Protein AF-A0A162BRX5-F1 (afdb_monomer)

Secondary structure (DSSP, 8-state):
-HHHHHHHHHHHHHHHHHHHHHHTT----HHHHHHHHHHS---------HHHHHHHHHHHHHHHHHHH-S-HHHHHHHHHHHHHHHHHHHHHHHHHHHHHHHTT----------

Radius of gyration: 24.69 Å; Cα contacts (8 Å, |Δi|>4): 28; chains: 1; bounding box: 62×59×50 Å

Nearest PDB structures (foldseek):
  5ham-assembly2_B  TM=5.789E-01  e=2.707E+00  Rickettsia bellii

Organism: NCBI:txid1365257

Mean predicted aligned error: 18.05 Å

Foldseek 3Di:
DVVVVVVVVVVVVVVVVVVVCVVVCDPDDPVVVVVCCVVPVDPPPPPDPVVLVVLVVVLVVQLVVLCPDPDPVSSVVSNVVSVVSVVVSCVVCVVVVVVSVVVVDPPPPPDPDD

Sequence (114 aa):
MPLLIVLLLIYCLVICFILAVVINGHELTRLEKKVRAFLVKTKEETEVPDELYNKAYEIVMDLGEALESENDLTKHDGVQMVLKRVEDFRDDSKDFNYQTQEEIDPKPSLKVVK

Structure (mmCIF, N/CA/C/O backbone):
data_AF-A0A162BRX5-F1
#
_entry.id   AF-A0A162BRX5-F1
#
loop_
_atom_site.group_PDB
_atom_site.id
_atom_site.type_symbol
_atom_site.label_atom_id
_atom_site.label_alt_id
_atom_site.label_comp_id
_atom_site.label_asym_id
_atom_site.label_entity_id
_atom_site.label_seq_id
_atom_site.pdbx_PDB_ins_code
_atom_site.Cartn_x
_atom_site.Cartn_y
_atom_site.Cartn_z
_atom_site.occupancy
_atom_site.B_iso_or_equiv
_atom_site.auth_seq_id
_atom_site.auth_comp_id
_atom_site.auth_asym_id
_atom_site.auth_atom_id
_atom_site.pdbx_PDB_model_num
ATOM 1 N N . MET A 1 1 ? 31.610 40.058 -25.423 1.00 61.78 1 MET A N 1
ATOM 2 C CA . MET A 1 1 ? 31.390 39.620 -24.026 1.00 61.78 1 MET A CA 1
ATOM 3 C C . MET A 1 1 ? 29.915 39.604 -23.618 1.00 61.78 1 MET A C 1
ATOM 5 O O . MET A 1 1 ? 29.474 38.530 -23.234 1.00 61.78 1 MET A O 1
ATOM 9 N N . PRO A 1 2 ? 29.115 40.687 -23.746 1.00 75.25 2 PRO A N 1
ATOM 10 C CA . PRO A 1 2 ? 27.721 40.668 -23.273 1.00 75.25 2 PRO A CA 1
ATOM 11 C C . PRO A 1 2 ? 26.811 39.757 -24.111 1.00 75.25 2 PRO A C 1
ATOM 13 O O . PRO A 1 2 ? 25.985 39.044 -23.559 1.00 75.25 2 PRO A O 1
ATOM 16 N N . LEU A 1 3 ? 27.018 39.695 -25.431 1.00 75.12 3 LEU A N 1
ATOM 17 C CA . LEU A 1 3 ? 26.209 38.852 -26.320 1.00 75.12 3 LEU A CA 1
ATOM 18 C C . LEU A 1 3 ? 26.318 37.353 -26.010 1.00 75.12 3 LEU A C 1
ATOM 20 O O . LEU A 1 3 ? 25.317 36.660 -26.111 1.00 75.12 3 LEU A O 1
ATOM 24 N N . LEU A 1 4 ? 27.487 36.860 -25.578 1.00 76.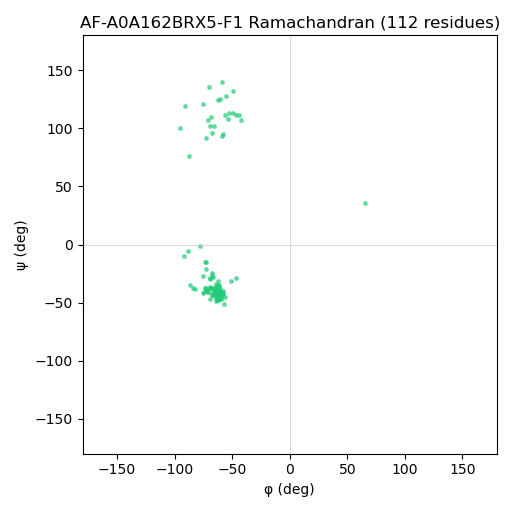62 4 LEU A N 1
ATOM 25 C CA . LEU A 1 4 ? 27.666 35.454 -25.181 1.00 76.62 4 LEU A CA 1
ATOM 26 C C . LEU A 1 4 ? 26.902 35.118 -23.898 1.00 76.62 4 LEU A C 1
ATOM 28 O O . LEU A 1 4 ? 26.331 34.039 -23.795 1.00 76.62 4 LEU A O 1
ATOM 32 N N . ILE A 1 5 ? 26.859 36.054 -22.948 1.00 81.00 5 ILE A N 1
ATOM 33 C CA . ILE A 1 5 ? 26.116 35.896 -21.693 1.00 81.00 5 ILE A CA 1
ATOM 34 C C . ILE A 1 5 ? 24.613 35.876 -21.981 1.00 81.00 5 ILE A C 1
ATOM 36 O O . ILE A 1 5 ? 23.903 35.018 -21.471 1.00 81.00 5 ILE A O 1
ATOM 40 N N . VAL A 1 6 ? 24.138 36.769 -22.853 1.00 84.94 6 VAL A N 1
ATOM 41 C CA . VAL A 1 6 ? 22.731 36.795 -23.282 1.00 84.94 6 VAL A CA 1
ATOM 42 C C . VAL A 1 6 ? 22.353 35.493 -23.996 1.00 84.94 6 VAL A C 1
ATOM 44 O O . VAL A 1 6 ? 21.308 34.919 -23.708 1.00 84.94 6 VAL A O 1
ATOM 47 N N . LEU A 1 7 ? 23.223 34.978 -24.867 1.00 84.44 7 LEU A N 1
ATOM 48 C CA . LEU A 1 7 ? 23.007 33.709 -25.566 1.00 84.44 7 LEU A CA 1
ATOM 49 C C . LEU A 1 7 ? 22.951 32.519 -24.597 1.00 84.44 7 LEU A C 1
ATOM 51 O O . LEU A 1 7 ? 22.090 31.652 -24.731 1.00 84.44 7 LEU A O 1
ATOM 55 N N . LEU A 1 8 ? 23.826 32.505 -23.590 1.00 84.44 8 LEU A N 1
ATOM 56 C CA . LEU A 1 8 ? 23.855 31.473 -22.555 1.00 84.44 8 LEU A CA 1
ATOM 57 C C . LEU A 1 8 ? 22.581 31.505 -21.700 1.00 84.44 8 LEU A C 1
ATOM 59 O O . LEU A 1 8 ? 21.985 30.459 -21.457 1.00 84.44 8 LEU A O 1
ATOM 63 N N . LEU A 1 9 ? 22.113 32.695 -21.316 1.00 81.25 9 LEU A N 1
ATOM 64 C CA . LEU A 1 9 ? 20.862 32.857 -20.571 1.00 81.25 9 LEU A CA 1
ATOM 65 C C . LEU A 1 9 ? 19.649 32.353 -21.363 1.00 81.25 9 LEU A C 1
ATOM 67 O O . LEU A 1 9 ? 18.801 31.666 -20.799 1.00 81.25 9 LEU A O 1
ATOM 71 N N . ILE A 1 10 ? 19.589 32.628 -22.670 1.00 85.44 10 ILE A N 1
ATOM 72 C CA . ILE A 1 10 ? 18.520 32.119 -23.541 1.00 85.44 10 ILE A CA 1
ATOM 73 C C . ILE A 1 10 ? 18.550 30.585 -23.589 1.00 85.44 10 ILE A C 1
ATOM 75 O O . ILE A 1 10 ? 17.506 29.953 -23.431 1.00 85.44 10 ILE A O 1
ATOM 79 N N . TYR A 1 11 ? 19.729 29.973 -23.732 1.00 87.06 11 TYR A N 1
ATOM 80 C CA . TYR A 1 11 ? 19.853 28.512 -23.704 1.00 87.06 11 TYR A CA 1
ATOM 81 C C . TYR A 1 11 ? 19.423 27.908 -22.366 1.00 87.06 11 TYR A C 1
ATOM 83 O O . TYR A 1 11 ? 18.705 26.910 -22.359 1.00 87.06 11 TYR A O 1
ATOM 91 N N . CYS A 1 12 ? 19.79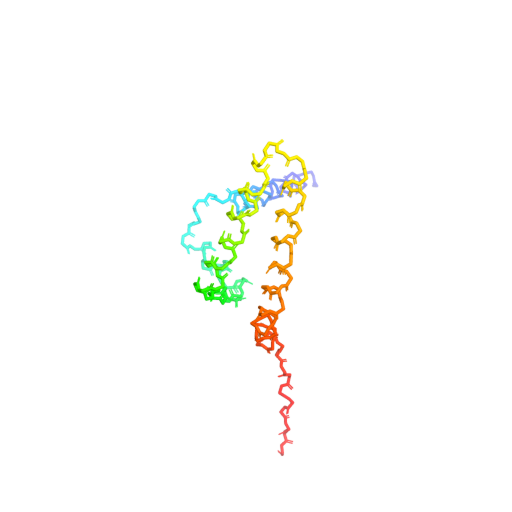6 28.523 -21.241 1.00 83.19 12 CYS A N 1
ATOM 92 C CA . CYS A 1 12 ? 19.348 28.075 -19.925 1.00 83.19 12 CYS A CA 1
ATOM 93 C C . CYS A 1 12 ? 17.820 28.099 -19.803 1.00 83.19 12 CYS A C 1
ATOM 95 O O . CYS A 1 12 ? 17.244 27.135 -19.308 1.00 83.19 12 CYS A O 1
ATOM 97 N N . LEU A 1 13 ? 17.151 29.145 -20.297 1.00 83.81 13 LEU A N 1
ATOM 98 C CA . LEU A 1 13 ? 15.688 29.228 -20.265 1.00 83.81 13 LEU A CA 1
ATOM 99 C C . LEU A 1 13 ? 15.021 28.141 -21.115 1.00 83.81 13 LEU A C 1
ATOM 101 O O . LEU A 1 13 ? 14.055 27.530 -20.665 1.00 83.81 13 LEU A O 1
ATOM 105 N N . VAL A 1 14 ? 15.555 27.859 -22.307 1.00 83.44 14 VAL A N 1
ATOM 106 C CA . VAL A 1 14 ? 15.042 26.787 -23.178 1.00 83.44 14 VAL A CA 1
ATOM 107 C C . VAL A 1 14 ? 15.203 25.420 -22.511 1.00 83.44 14 VAL A C 1
ATOM 109 O O . VAL A 1 14 ? 14.270 24.622 -22.517 1.00 83.44 14 VAL A O 1
ATOM 112 N N . ILE A 1 15 ? 16.348 25.162 -21.875 1.00 81.19 15 ILE A N 1
ATOM 113 C CA . ILE A 1 15 ? 16.596 23.908 -21.150 1.00 81.19 15 ILE A CA 1
ATOM 114 C C . ILE A 1 15 ? 15.645 23.775 -19.955 1.00 81.19 15 ILE A C 1
ATOM 116 O O . ILE A 1 15 ? 15.033 22.724 -19.779 1.00 81.19 15 ILE A O 1
ATOM 120 N N . CYS A 1 16 ? 15.460 24.838 -19.168 1.00 79.94 16 CYS A N 1
ATOM 121 C CA . CYS A 1 16 ? 14.504 24.846 -18.061 1.00 79.94 16 CYS A CA 1
ATOM 122 C C . CYS A 1 16 ? 13.068 24.595 -18.538 1.00 79.94 16 CYS A C 1
ATOM 124 O O . CYS A 1 16 ? 12.322 23.892 -17.863 1.00 79.94 16 CYS A O 1
ATOM 126 N N . PHE A 1 17 ? 12.689 25.125 -19.703 1.00 79.56 17 PHE A N 1
ATOM 127 C CA . PHE A 1 17 ? 11.369 24.903 -20.287 1.00 79.56 17 PHE A CA 1
ATOM 128 C C . PHE A 1 17 ? 11.173 23.446 -20.717 1.00 79.56 17 PHE A C 1
ATOM 130 O O . PHE A 1 17 ? 10.147 22.853 -20.400 1.00 79.56 17 PHE A O 1
ATOM 137 N N . ILE A 1 18 ? 12.175 22.837 -21.359 1.00 76.19 18 ILE A N 1
ATOM 138 C CA . ILE A 1 18 ? 12.151 21.409 -21.711 1.00 76.19 18 ILE A CA 1
ATOM 139 C C . ILE A 1 18 ? 12.017 20.554 -20.444 1.00 76.19 18 ILE A C 1
ATOM 141 O O . ILE A 1 18 ? 11.155 19.683 -20.382 1.00 76.19 18 ILE A O 1
ATOM 145 N N . LEU A 1 19 ? 12.802 20.840 -19.400 1.00 75.94 19 LEU A N 1
ATOM 146 C CA . LEU A 1 19 ? 12.706 20.128 -18.121 1.00 75.94 19 LEU A CA 1
ATOM 147 C C . LEU A 1 19 ? 11.328 20.302 -17.469 1.00 75.94 19 LEU A C 1
ATOM 149 O O . LEU A 1 19 ? 10.758 19.328 -16.986 1.00 75.94 19 LEU A O 1
ATOM 153 N N . ALA A 1 20 ? 10.762 21.510 -17.492 1.00 70.50 20 ALA A N 1
ATOM 154 C CA . ALA A 1 20 ? 9.431 21.779 -16.956 1.00 70.50 20 ALA A CA 1
ATOM 155 C C . ALA A 1 20 ? 8.330 21.029 -17.723 1.00 70.50 20 ALA A C 1
ATOM 157 O O . ALA A 1 20 ? 7.411 20.514 -17.097 1.00 70.50 20 ALA A O 1
ATOM 158 N N 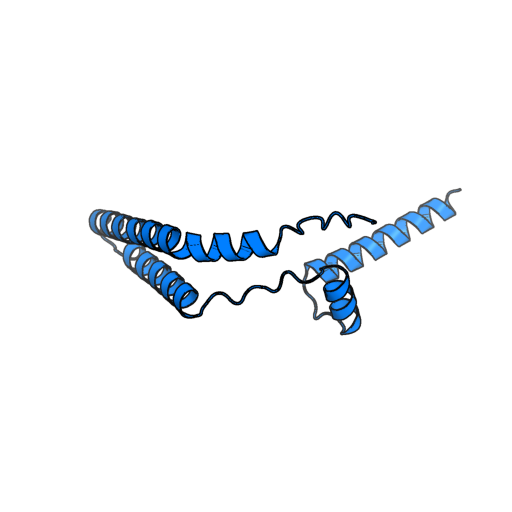. VAL A 1 21 ? 8.430 20.922 -19.051 1.00 67.31 21 VAL A N 1
ATOM 159 C CA . VAL A 1 21 ? 7.496 20.142 -19.885 1.00 67.31 21 VAL A CA 1
ATOM 160 C C . VAL A 1 21 ? 7.616 18.642 -19.600 1.00 67.31 21 VAL A C 1
ATOM 162 O O . VAL A 1 21 ? 6.595 17.968 -19.467 1.00 67.31 21 VAL A O 1
ATOM 165 N N . VAL A 1 22 ? 8.841 18.135 -19.424 1.00 64.25 22 VAL A N 1
ATOM 166 C CA . VAL A 1 22 ? 9.103 16.735 -19.046 1.00 64.25 22 VAL A CA 1
ATOM 167 C C . VAL A 1 22 ? 8.559 16.413 -17.647 1.00 64.25 22 VAL A C 1
ATOM 169 O O . VAL A 1 22 ? 8.014 15.329 -17.449 1.00 64.25 22 VAL A O 1
ATOM 172 N N . ILE A 1 23 ? 8.671 17.338 -16.685 1.00 65.12 23 ILE A N 1
ATOM 173 C CA . ILE A 1 23 ? 8.167 17.165 -15.309 1.00 65.12 23 ILE A CA 1
ATOM 174 C C . ILE A 1 23 ? 6.637 17.306 -15.246 1.00 65.12 23 ILE A C 1
ATOM 176 O O . ILE A 1 23 ? 5.986 16.519 -14.567 1.00 65.12 23 ILE A O 1
ATOM 180 N N . ASN A 1 24 ? 6.054 18.270 -15.968 1.00 63.78 24 ASN A N 1
ATOM 181 C CA . ASN A 1 24 ? 4.605 18.517 -15.977 1.00 63.78 24 ASN A CA 1
ATOM 182 C C . ASN A 1 24 ? 3.806 17.529 -16.844 1.00 63.78 24 ASN A C 1
ATOM 184 O O . ASN A 1 24 ? 2.583 17.633 -16.899 1.00 63.78 24 ASN A O 1
ATOM 188 N N . GLY A 1 25 ? 4.460 16.573 -17.510 1.00 52.28 25 GLY A N 1
ATOM 189 C CA . GLY A 1 25 ? 3.778 15.430 -18.118 1.00 52.28 25 GLY A CA 1
ATOM 190 C C . GLY A 1 25 ? 2.834 15.783 -19.270 1.00 52.28 25 GLY A C 1
ATOM 191 O O . GLY A 1 25 ? 1.792 15.149 -19.414 1.00 52.28 25 GLY A O 1
ATOM 192 N N . HIS A 1 26 ? 3.173 16.775 -20.100 1.00 54.34 26 HIS A N 1
ATOM 193 C CA . HIS A 1 26 ? 2.462 16.958 -21.369 1.00 54.34 26 HIS A CA 1
ATOM 194 C C . HIS A 1 26 ? 2.830 15.799 -22.309 1.00 54.34 26 HIS A C 1
ATOM 196 O O . HIS A 1 26 ? 3.998 15.415 -22.357 1.00 54.34 26 HIS A O 1
ATOM 202 N N . GLU A 1 27 ? 1.845 15.204 -22.992 1.00 58.25 27 GLU A N 1
ATOM 203 C CA . GLU A 1 27 ? 1.997 13.936 -23.719 1.00 58.25 27 GLU A CA 1
ATOM 204 C C . GLU A 1 27 ? 3.292 13.866 -24.543 1.00 58.25 27 GLU A C 1
ATOM 206 O O . GLU A 1 27 ? 3.475 14.575 -25.534 1.00 58.25 27 GLU A O 1
ATOM 211 N N . LEU A 1 28 ? 4.209 12.997 -24.103 1.00 52.34 28 LEU A N 1
ATOM 212 C CA . LEU A 1 28 ? 5.542 12.886 -24.679 1.00 52.34 28 LEU A CA 1
ATOM 213 C C . LEU A 1 28 ? 5.451 12.455 -26.144 1.00 52.34 28 LEU A C 1
ATOM 215 O O . LEU A 1 28 ? 4.934 11.382 -26.481 1.00 52.34 28 LEU A O 1
ATOM 219 N N . THR A 1 29 ? 6.059 13.259 -27.011 1.00 63.19 29 THR A N 1
ATOM 220 C CA . THR A 1 29 ? 6.240 12.926 -28.425 1.00 63.19 29 THR A CA 1
ATOM 221 C C . THR A 1 29 ? 7.037 11.617 -28.517 1.00 63.19 29 THR A C 1
ATOM 223 O O . THR A 1 29 ? 7.980 11.406 -27.753 1.00 63.19 29 THR A O 1
ATOM 226 N N . ARG A 1 30 ? 6.693 10.711 -29.447 1.00 58.03 30 ARG A N 1
ATOM 227 C CA . ARG A 1 30 ? 7.267 9.342 -29.554 1.00 58.03 30 ARG A CA 1
ATOM 228 C C . ARG A 1 30 ? 8.802 9.265 -29.445 1.00 58.03 30 ARG A C 1
ATOM 230 O O . ARG A 1 30 ? 9.332 8.247 -29.004 1.00 58.03 30 ARG A O 1
ATOM 237 N N . LEU A 1 31 ? 9.509 10.322 -29.843 1.00 59.62 31 LEU A N 1
ATOM 238 C CA . LEU A 1 31 ? 10.967 10.421 -29.763 1.00 59.62 31 LEU A CA 1
ATOM 239 C C . LEU A 1 31 ? 11.479 10.659 -28.334 1.00 59.62 31 LEU A C 1
ATOM 241 O O . LEU A 1 31 ? 12.434 9.999 -27.935 1.00 59.62 31 LEU A O 1
ATOM 245 N N . GLU A 1 32 ? 10.821 11.501 -27.534 1.00 59.38 32 GLU A N 1
ATOM 246 C CA . GLU A 1 32 ? 11.152 11.672 -26.111 1.00 59.38 32 GLU A CA 1
ATOM 247 C C . GLU A 1 32 ? 10.886 10.396 -25.317 1.00 59.38 32 GLU A C 1
ATOM 249 O O . GLU A 1 32 ? 11.696 10.029 -24.473 1.00 59.38 32 GLU A O 1
ATOM 254 N N . LYS A 1 33 ? 9.819 9.652 -25.643 1.00 59.62 33 LYS A N 1
ATOM 255 C CA . LYS A 1 33 ? 9.579 8.320 -25.061 1.00 59.62 33 LYS A CA 1
ATOM 256 C C . LYS A 1 33 ? 10.747 7.367 -25.326 1.00 59.62 33 LYS A C 1
ATOM 258 O O . LYS A 1 33 ? 11.148 6.630 -24.432 1.00 59.62 33 LYS A O 1
ATOM 263 N N . LYS A 1 34 ? 11.324 7.409 -26.531 1.00 62.38 34 LYS A N 1
ATOM 264 C CA . LYS A 1 34 ? 12.453 6.555 -26.927 1.00 62.38 34 LYS A CA 1
ATOM 265 C C . LYS A 1 34 ? 13.768 6.974 -26.265 1.00 62.38 34 LYS A C 1
ATOM 267 O O . LYS A 1 34 ? 14.542 6.111 -25.869 1.00 62.38 34 LYS A O 1
ATOM 272 N N . VAL A 1 35 ? 14.004 8.277 -26.105 1.00 62.91 35 VAL A N 1
ATOM 273 C CA . VAL A 1 35 ? 15.177 8.799 -25.381 1.00 62.91 35 VAL A CA 1
ATOM 274 C C . VAL A 1 35 ? 15.046 8.533 -23.882 1.00 62.91 35 VAL A C 1
ATOM 276 O O . VAL A 1 35 ? 16.010 8.089 -23.269 1.00 62.91 35 VAL A O 1
ATOM 279 N N . ARG A 1 36 ? 13.851 8.694 -23.302 1.00 58.81 36 ARG A N 1
ATOM 280 C CA . ARG A 1 36 ? 13.564 8.322 -21.912 1.00 58.81 36 ARG A CA 1
ATOM 281 C C . ARG A 1 36 ? 13.735 6.820 -21.694 1.00 58.81 36 ARG A C 1
ATOM 283 O O . ARG A 1 36 ? 14.375 6.458 -20.726 1.00 58.81 36 ARG A O 1
ATOM 290 N N . ALA A 1 37 ? 13.266 5.966 -22.603 1.00 60.59 37 ALA A N 1
ATOM 291 C CA . ALA A 1 37 ? 13.466 4.513 -22.528 1.00 60.59 37 ALA A CA 1
ATOM 292 C C . ALA A 1 37 ? 14.931 4.074 -22.720 1.00 60.59 37 ALA A C 1
ATOM 294 O O . ALA A 1 37 ? 15.328 3.015 -22.251 1.00 60.59 37 ALA A O 1
ATOM 295 N N . PHE A 1 38 ? 15.746 4.868 -23.421 1.00 61.06 38 PHE A N 1
ATOM 296 C CA . PHE A 1 38 ? 17.174 4.588 -23.590 1.00 61.06 38 PHE A CA 1
ATOM 297 C C . PHE A 1 38 ? 18.017 5.103 -22.412 1.00 61.06 38 PHE A C 1
ATOM 299 O O . PHE A 1 38 ? 18.980 4.453 -22.012 1.00 61.06 38 PHE A O 1
ATOM 306 N N . LEU A 1 39 ? 17.665 6.267 -21.854 1.00 55.59 39 LEU A N 1
ATOM 307 C CA . LEU A 1 39 ? 18.376 6.895 -20.736 1.00 55.59 39 LEU A CA 1
ATOM 308 C C . LEU A 1 39 ? 17.957 6.302 -19.384 1.00 55.59 39 LEU A C 1
ATOM 310 O O . LEU A 1 39 ? 18.793 6.069 -18.515 1.00 55.59 39 LEU A O 1
ATOM 314 N N . VAL A 1 40 ? 16.669 6.002 -19.230 1.00 55.00 40 VAL A N 1
ATOM 315 C CA . VAL A 1 40 ? 16.134 5.137 -18.181 1.00 55.00 40 VAL A CA 1
ATOM 316 C C . VAL A 1 40 ? 16.215 3.721 -18.731 1.00 55.00 40 VAL A C 1
ATOM 318 O O . VAL A 1 40 ? 15.218 3.170 -19.186 1.00 55.00 40 VAL A O 1
ATOM 321 N N . LYS A 1 41 ? 17.428 3.152 -18.748 1.00 49.12 41 LYS A N 1
ATOM 322 C CA . LYS A 1 41 ? 17.609 1.704 -18.880 1.00 49.12 41 LYS A CA 1
ATOM 323 C C . LYS A 1 41 ? 16.631 1.069 -17.895 1.00 49.12 41 LYS A C 1
ATOM 325 O O . LYS A 1 41 ? 16.724 1.309 -16.694 1.00 49.12 41 LYS A O 1
ATOM 330 N N . THR A 1 42 ? 15.637 0.411 -18.464 1.00 47.19 42 THR A N 1
ATOM 331 C CA . THR A 1 42 ? 14.388 -0.025 -17.863 1.00 47.19 42 THR A CA 1
ATOM 332 C C . THR A 1 42 ? 14.637 -0.604 -16.471 1.00 47.19 42 THR A C 1
ATOM 334 O O . THR A 1 42 ? 15.134 -1.716 -16.334 1.00 47.19 42 THR A O 1
ATOM 337 N N . LYS A 1 43 ? 14.248 0.143 -15.428 1.00 48.44 43 LYS A N 1
ATOM 338 C CA . LYS A 1 43 ? 13.430 -0.483 -14.393 1.00 48.44 43 LYS A CA 1
ATOM 339 C C . LYS A 1 43 ? 12.229 -0.985 -15.180 1.00 48.44 43 LYS A C 1
ATOM 341 O O . LYS A 1 43 ? 11.373 -0.181 -15.539 1.00 48.44 43 LYS A O 1
ATOM 346 N N . GLU A 1 44 ? 12.242 -2.248 -15.596 1.00 47.72 44 GLU A N 1
ATOM 347 C CA . GLU A 1 44 ? 10.961 -2.911 -15.767 1.00 47.72 44 GLU A CA 1
ATOM 348 C C . GLU A 1 44 ? 10.272 -2.682 -14.426 1.00 47.72 44 GLU A C 1
ATOM 350 O O . GLU A 1 44 ? 10.805 -3.029 -13.371 1.00 47.72 44 GLU A O 1
ATOM 355 N N . GLU A 1 45 ? 9.201 -1.893 -14.450 1.00 50.94 45 GLU A N 1
ATOM 356 C CA . GLU A 1 45 ? 8.243 -1.910 -13.363 1.00 50.94 45 GLU A CA 1
ATOM 357 C C . GLU A 1 45 ? 7.791 -3.363 -13.344 1.00 50.94 45 GLU A C 1
ATOM 359 O O . GLU A 1 45 ? 6.990 -3.766 -14.183 1.00 50.94 45 GLU A O 1
ATOM 364 N N . THR A 1 46 ? 8.442 -4.182 -12.513 1.00 55.78 46 THR A N 1
ATOM 365 C CA . THR A 1 46 ? 8.017 -5.545 -12.252 1.00 55.78 46 THR A CA 1
ATOM 366 C C . THR A 1 46 ? 6.571 -5.406 -11.834 1.00 55.78 46 THR A C 1
ATOM 368 O O . THR A 1 46 ? 6.269 -4.789 -10.810 1.00 55.78 46 THR A O 1
ATOM 371 N N . GLU A 1 47 ? 5.688 -5.836 -12.731 1.00 60.69 47 GLU A N 1
ATOM 372 C CA . GLU A 1 47 ? 4.253 -5.674 -12.595 1.00 60.69 47 GLU A CA 1
ATOM 373 C C . GLU A 1 47 ? 3.890 -6.323 -11.261 1.00 60.69 47 GLU A C 1
ATOM 375 O O . GLU A 1 47 ? 4.122 -7.518 -11.053 1.00 60.69 47 GLU A O 1
ATOM 380 N N . VAL A 1 48 ? 3.485 -5.495 -10.292 1.00 66.12 48 VAL A N 1
ATOM 381 C CA . VAL A 1 48 ? 3.153 -5.983 -8.955 1.00 66.12 48 VAL A CA 1
ATOM 382 C C . VAL A 1 48 ? 1.997 -6.957 -9.152 1.00 66.12 48 VAL A C 1
ATOM 384 O O . VAL A 1 48 ? 1.004 -6.550 -9.752 1.00 66.12 48 VAL A O 1
ATOM 387 N N . PRO A 1 49 ? 2.104 -8.213 -8.679 1.00 78.81 49 PRO A N 1
ATOM 388 C CA . PRO A 1 49 ? 1.050 -9.194 -8.848 1.00 78.81 49 PRO A CA 1
ATOM 389 C C . PRO A 1 49 ? -0.293 -8.604 -8.433 1.00 78.81 49 PRO A C 1
ATOM 391 O O . PRO A 1 49 ? -0.397 -8.029 -7.344 1.00 78.81 49 PRO A O 1
ATOM 394 N N . ASP A 1 50 ? -1.311 -8.773 -9.276 1.00 80.06 50 ASP A N 1
ATOM 395 C CA . ASP A 1 50 ? -2.658 -8.241 -9.034 1.00 80.06 50 ASP A CA 1
ATOM 396 C C . ASP A 1 50 ? -3.181 -8.625 -7.642 1.00 80.06 50 ASP A C 1
ATOM 398 O O . ASP A 1 50 ? -3.886 -7.857 -6.999 1.00 80.06 50 ASP A O 1
ATOM 402 N N . GLU A 1 51 ? -2.781 -9.789 -7.126 1.00 83.19 51 GLU A N 1
ATOM 403 C CA . GLU A 1 51 ? -3.105 -10.251 -5.775 1.00 83.19 51 GLU A CA 1
ATOM 404 C C . GLU A 1 51 ? -2.532 -9.346 -4.670 1.00 83.19 51 GLU A C 1
ATOM 406 O O . GLU A 1 51 ? -3.246 -9.007 -3.726 1.00 83.19 51 GLU A O 1
ATOM 411 N N . LEU A 1 52 ? -1.270 -8.911 -4.783 1.00 84.00 52 LEU A N 1
ATOM 412 C CA . LEU A 1 52 ? -0.661 -7.982 -3.823 1.00 84.00 52 LEU A CA 1
ATOM 413 C C . LEU A 1 52 ? -1.288 -6.593 -3.933 1.00 84.00 52 LEU A C 1
ATOM 415 O O . LEU A 1 52 ? -1.505 -5.934 -2.915 1.00 84.00 52 LEU A O 1
ATOM 419 N N . TYR A 1 53 ? -1.607 -6.165 -5.154 1.00 85.50 53 TYR A N 1
ATOM 420 C CA . TYR A 1 53 ? -2.285 -4.897 -5.393 1.00 85.50 53 TYR A CA 1
ATOM 421 C C . TYR A 1 53 ? -3.697 -4.887 -4.791 1.00 85.50 53 TYR A C 1
ATOM 423 O O . TYR A 1 53 ? -4.042 -3.978 -4.035 1.00 85.50 53 TYR A O 1
ATOM 431 N N . ASN A 1 54 ? -4.488 -5.930 -5.050 1.00 89.75 54 ASN A N 1
ATOM 432 C CA . ASN A 1 54 ? -5.836 -6.085 -4.507 1.00 89.75 54 ASN A CA 1
ATOM 433 C C . ASN A 1 54 ? -5.815 -6.176 -2.978 1.00 89.75 54 ASN A C 1
ATOM 435 O O . ASN A 1 54 ? -6.580 -5.477 -2.319 1.00 89.75 54 ASN A O 1
ATOM 439 N N . LYS A 1 55 ? -4.885 -6.947 -2.400 1.00 88.69 55 LYS A N 1
ATOM 440 C CA . LYS A 1 55 ? -4.731 -7.047 -0.940 1.00 88.69 55 LYS A CA 1
ATOM 441 C C . LYS A 1 55 ? -4.369 -5.695 -0.316 1.00 88.69 55 LYS A C 1
ATOM 443 O O . LYS A 1 55 ? -4.913 -5.335 0.724 1.00 88.69 55 LYS A O 1
ATOM 448 N N . ALA A 1 56 ? -3.498 -4.908 -0.952 1.00 90.25 56 ALA A N 1
ATOM 449 C CA . ALA A 1 56 ? -3.198 -3.550 -0.497 1.00 90.25 56 ALA A CA 1
ATOM 450 C C . ALA A 1 56 ? -4.422 -2.621 -0.592 1.00 90.25 56 ALA A C 1
ATOM 452 O O . ALA A 1 56 ? -4.658 -1.822 0.315 1.00 90.25 56 ALA A O 1
ATOM 453 N N . TYR A 1 57 ? -5.213 -2.740 -1.661 1.00 92.31 57 TYR A N 1
ATOM 454 C CA . TYR A 1 57 ? -6.434 -1.961 -1.854 1.00 92.31 57 TYR A CA 1
ATOM 455 C C . TYR A 1 57 ? -7.491 -2.261 -0.783 1.00 92.31 57 TYR A C 1
ATOM 457 O O . TYR A 1 57 ? -8.023 -1.334 -0.174 1.00 92.31 57 TYR A O 1
ATOM 465 N N . GLU A 1 58 ? -7.740 -3.538 -0.489 1.00 93.38 58 GLU A N 1
ATOM 466 C CA . GLU A 1 58 ? -8.647 -3.970 0.584 1.00 93.38 58 GLU A CA 1
ATOM 467 C C . GLU A 1 58 ? -8.210 -3.418 1.946 1.00 93.38 58 GLU A C 1
ATOM 469 O O . GLU A 1 58 ? -9.017 -2.869 2.694 1.00 93.38 58 GLU A O 1
ATOM 474 N N . ILE A 1 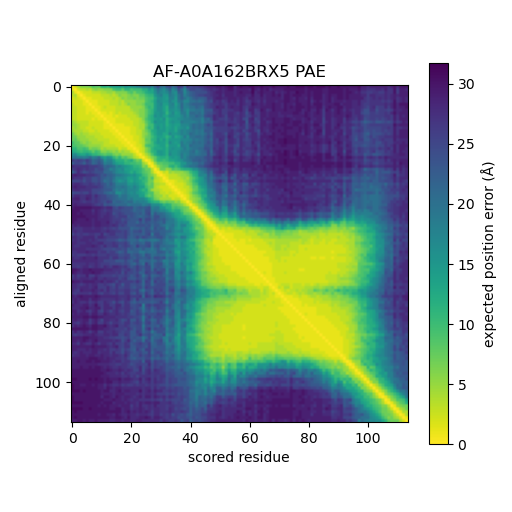59 ? -6.907 -3.467 2.246 1.00 93.94 59 ILE A N 1
ATOM 475 C CA . ILE A 1 59 ? -6.372 -2.927 3.501 1.00 93.94 59 ILE A CA 1
ATOM 476 C C . ILE A 1 59 ? -6.664 -1.427 3.646 1.00 93.94 59 ILE A C 1
ATOM 478 O O . ILE A 1 59 ? -7.000 -0.978 4.744 1.00 93.94 59 ILE A O 1
ATO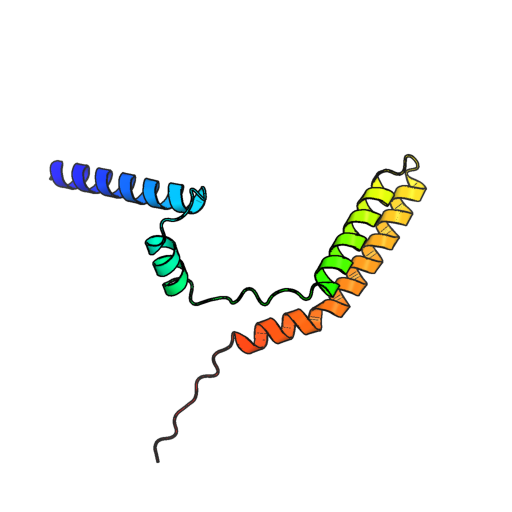M 482 N N . VAL A 1 60 ? -6.552 -0.658 2.560 1.00 94.19 60 VAL A N 1
ATOM 483 C CA . VAL A 1 60 ? -6.847 0.783 2.550 1.00 94.19 60 VAL A CA 1
ATOM 484 C C . VAL A 1 60 ? -8.347 1.054 2.660 1.00 94.19 60 VAL A C 1
ATOM 486 O O . VAL A 1 60 ? -8.736 1.977 3.373 1.00 94.19 60 VAL A O 1
ATOM 489 N N . MET A 1 61 ? -9.187 0.257 1.999 1.00 94.75 61 MET A N 1
ATOM 490 C CA . MET A 1 61 ? -10.644 0.380 2.102 1.00 94.75 61 MET A CA 1
ATOM 491 C C . MET A 1 61 ? -11.125 0.178 3.539 1.00 94.75 61 MET A C 1
ATOM 493 O O . MET A 1 61 ? -11.854 1.016 4.067 1.00 94.75 61 MET A O 1
ATOM 497 N N . ASP A 1 62 ? -10.629 -0.859 4.205 1.00 93.06 62 ASP A N 1
ATOM 498 C CA . ASP A 1 62 ? -10.993 -1.148 5.592 1.00 93.06 62 ASP A CA 1
ATOM 499 C C . ASP A 1 62 ? -10.434 -0.101 6.570 1.00 93.06 62 ASP A C 1
ATOM 501 O O . ASP A 1 62 ? -11.027 0.160 7.617 1.00 93.06 62 ASP A O 1
ATOM 505 N N . LEU A 1 63 ? -9.300 0.536 6.238 1.00 94.94 63 LEU A N 1
ATOM 506 C CA . LEU A 1 63 ? -8.825 1.702 6.988 1.00 94.94 63 LEU A CA 1
ATOM 507 C C . LEU A 1 63 ? -9.814 2.863 6.872 1.00 94.94 63 LEU A C 1
ATOM 509 O O . LEU A 1 63 ? -10.088 3.530 7.867 1.00 94.94 63 LEU A O 1
ATOM 513 N N . GLY A 1 64 ? -10.327 3.107 5.664 1.00 91.25 64 GLY A N 1
ATOM 514 C CA . GLY A 1 64 ? -11.353 4.113 5.410 1.00 91.25 64 GLY A CA 1
ATOM 515 C C . GLY A 1 64 ? -12.592 3.869 6.265 1.00 91.25 64 GLY A C 1
ATOM 516 O O . GLY A 1 64 ? -12.995 4.755 7.015 1.00 91.25 64 GLY A O 1
ATOM 517 N N . GLU A 1 65 ? -13.115 2.643 6.245 1.00 92.50 65 GLU A N 1
ATOM 518 C CA . GLU A 1 65 ? -14.274 2.246 7.054 1.00 92.50 65 GLU A CA 1
ATOM 519 C C . GLU A 1 65 ? -14.017 2.427 8.561 1.00 92.50 65 GLU A C 1
ATOM 521 O O . GLU A 1 65 ? -14.838 3.000 9.280 1.00 92.50 65 GLU A O 1
ATOM 526 N N . ALA A 1 66 ? -12.840 2.023 9.051 1.00 91.88 66 ALA A N 1
ATOM 527 C CA . ALA A 1 66 ? -12.469 2.214 10.453 1.00 91.88 66 ALA A CA 1
ATOM 528 C C . ALA A 1 66 ? -12.412 3.701 10.854 1.00 91.88 66 ALA A C 1
ATOM 530 O O . ALA A 1 66 ? -12.814 4.066 11.963 1.00 91.88 66 ALA A O 1
ATOM 531 N N . LEU A 1 67 ? -11.923 4.571 9.965 1.00 92.56 67 LEU A N 1
ATOM 532 C CA . LEU A 1 67 ? -11.802 6.012 10.209 1.00 92.56 67 LEU A CA 1
ATOM 533 C C . LEU A 1 67 ? -13.140 6.758 10.133 1.00 92.56 67 LEU A C 1
ATOM 535 O O . LEU A 1 67 ? -13.289 7.788 10.800 1.00 92.56 67 LEU A O 1
ATOM 539 N N . GLU A 1 68 ? -14.101 6.239 9.373 1.00 93.19 68 GLU A N 1
ATOM 540 C CA . GLU A 1 68 ? -15.461 6.779 9.272 1.00 93.19 68 GLU A CA 1
ATOM 541 C C . GLU A 1 68 ? -16.308 6.521 10.526 1.00 93.19 68 GLU A C 1
ATOM 543 O O . GLU A 1 68 ? -17.317 7.195 10.731 1.00 93.19 68 GLU A O 1
ATOM 548 N N . SER A 1 69 ? -15.879 5.618 11.416 1.00 90.19 69 SER A N 1
ATOM 549 C CA . SER A 1 69 ? -16.560 5.377 12.691 1.00 90.19 69 SER A CA 1
ATOM 550 C C . SER A 1 69 ? -16.718 6.667 13.509 1.00 90.19 69 SER A C 1
ATOM 552 O O . SER A 1 69 ? -15.749 7.366 13.817 1.00 90.19 69 SER A O 1
ATOM 554 N N . GLU A 1 70 ? -17.948 6.957 13.935 1.00 87.25 70 GLU A N 1
ATOM 555 C CA . GLU A 1 70 ? -18.259 8.091 14.817 1.00 87.25 70 GLU A CA 1
ATOM 556 C C . GLU A 1 70 ? -17.787 7.860 16.262 1.00 87.25 70 GLU A C 1
ATOM 558 O O . GLU A 1 70 ? -17.592 8.809 17.018 1.00 87.25 70 GLU A O 1
ATOM 563 N N . ASN A 1 71 ? -17.587 6.597 16.653 1.00 92.81 71 ASN A N 1
ATOM 564 C CA . ASN A 1 71 ? -17.094 6.233 17.975 1.00 92.81 71 ASN A CA 1
ATOM 565 C C . ASN A 1 71 ? -15.563 6.147 17.973 1.00 92.81 71 ASN A C 1
ATOM 567 O O . ASN A 1 71 ? -14.987 5.308 17.273 1.00 92.81 71 ASN A O 1
ATOM 571 N N . ASP A 1 72 ? -14.921 6.976 18.798 1.00 89.31 72 ASP A N 1
ATOM 572 C CA . ASP A 1 72 ? -13.462 7.057 18.929 1.00 89.31 72 ASP A CA 1
ATOM 573 C C . ASP A 1 72 ? -12.817 5.746 19.399 1.00 89.31 72 ASP A C 1
ATOM 575 O O . ASP A 1 72 ? -11.727 5.402 18.941 1.00 89.31 72 ASP A O 1
ATOM 579 N N . LEU A 1 73 ? -13.486 4.982 20.270 1.00 89.50 73 LEU A N 1
ATOM 580 C CA . LEU A 1 73 ? -12.966 3.697 20.747 1.00 89.50 73 LEU A CA 1
ATOM 581 C C . LEU A 1 73 ? -12.968 2.664 19.612 1.00 89.50 73 LEU A C 1
ATOM 583 O O . LEU A 1 73 ? -11.961 2.019 19.342 1.00 89.50 73 LEU A O 1
ATOM 587 N N . THR A 1 74 ? -14.084 2.575 18.887 1.00 88.44 74 THR A N 1
ATOM 588 C CA . THR A 1 74 ? -14.238 1.681 17.730 1.00 88.44 74 THR A CA 1
ATOM 589 C C . THR A 1 74 ? -13.291 2.057 16.593 1.00 88.44 74 THR A C 1
ATOM 591 O O . THR A 1 74 ? -12.725 1.182 15.945 1.00 88.44 74 THR A O 1
ATOM 594 N N . LYS A 1 75 ? -13.062 3.357 16.387 1.00 92.69 75 LYS A N 1
ATOM 595 C CA . LYS A 1 75 ? -12.085 3.871 15.426 1.00 92.69 75 LYS A CA 1
ATOM 596 C C . LYS A 1 75 ? -10.669 3.446 15.785 1.00 92.69 75 LYS A C 1
ATOM 598 O O . LYS A 1 75 ? -9.944 2.955 14.927 1.00 92.69 75 LYS A O 1
ATOM 603 N N . HIS A 1 76 ? -10.277 3.613 17.047 1.00 93.69 76 HIS A N 1
ATOM 604 C CA . HIS A 1 76 ? -8.955 3.211 17.512 1.00 93.69 76 HIS A CA 1
ATOM 605 C C . HIS A 1 76 ? -8.728 1.702 17.334 1.00 93.69 76 HIS A C 1
ATOM 607 O O . HIS A 1 76 ? -7.700 1.300 16.787 1.00 93.69 76 HIS A O 1
ATOM 613 N N . ASP A 1 77 ? -9.698 0.877 17.733 1.00 92.88 77 ASP A N 1
ATOM 614 C CA . ASP A 1 77 ? -9.617 -0.579 17.591 1.00 92.88 77 ASP A CA 1
ATOM 615 C C . ASP 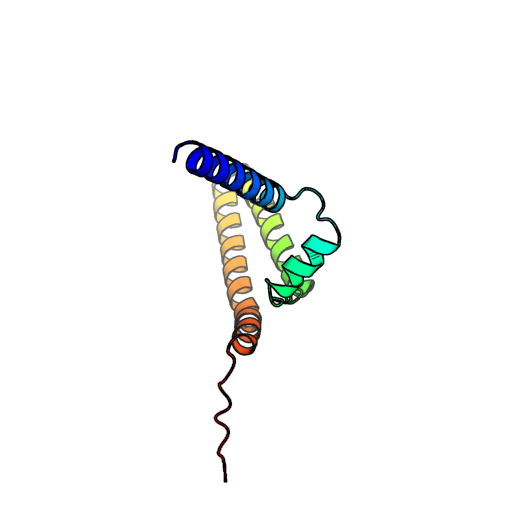A 1 77 ? -9.569 -1.007 16.115 1.00 92.88 77 ASP A C 1
ATOM 617 O O . ASP A 1 77 ? -8.753 -1.850 15.735 1.00 92.88 77 ASP A O 1
ATOM 621 N N . GLY A 1 78 ? -10.379 -0.373 15.261 1.00 92.25 78 GLY A N 1
ATOM 622 C CA . GLY A 1 78 ? -10.372 -0.602 13.817 1.00 92.25 78 GLY A CA 1
ATOM 623 C C . GLY A 1 78 ? -9.030 -0.243 13.177 1.00 92.25 78 GLY A C 1
ATOM 624 O O . GLY A 1 78 ? -8.457 -1.048 12.443 1.00 92.25 78 GLY A O 1
ATOM 625 N N . VAL A 1 79 ? -8.464 0.917 13.517 1.00 94.62 79 VAL A N 1
ATOM 626 C CA . VAL A 1 79 ? -7.141 1.337 13.030 1.00 94.62 79 VAL A CA 1
ATOM 627 C C . VAL A 1 79 ? -6.044 0.388 13.516 1.00 94.62 79 VAL A C 1
ATOM 629 O O . VAL A 1 79 ? -5.170 0.028 12.728 1.00 94.62 79 VAL A O 1
ATOM 632 N N . GLN A 1 80 ? -6.085 -0.069 14.773 1.00 94.88 80 GLN A N 1
ATOM 633 C CA . GLN A 1 80 ? -5.128 -1.058 15.286 1.00 94.88 80 GLN A CA 1
ATOM 634 C C . GLN A 1 80 ? -5.205 -2.386 14.528 1.00 94.88 80 GLN A C 1
ATOM 636 O O . GLN A 1 80 ? -4.175 -2.969 14.182 1.00 94.88 80 GLN A O 1
ATOM 641 N N . MET A 1 81 ? -6.418 -2.862 14.250 1.00 93.81 81 MET A N 1
ATOM 642 C CA . MET A 1 81 ? -6.627 -4.090 13.492 1.00 93.81 81 MET A CA 1
ATOM 643 C C . MET A 1 81 ? -6.079 -3.959 12.068 1.00 93.81 81 MET A C 1
ATOM 645 O O . MET A 1 81 ? -5.376 -4.852 11.593 1.00 93.81 81 MET A O 1
ATOM 649 N N . VAL A 1 82 ? -6.349 -2.838 11.396 1.00 95.12 82 VAL A N 1
ATOM 650 C CA . VAL A 1 82 ? -5.835 -2.588 10.046 1.00 95.12 82 VAL A CA 1
ATOM 651 C C . VAL A 1 82 ? -4.314 -2.456 10.049 1.00 95.12 82 VAL A C 1
ATOM 653 O O . VAL A 1 82 ? -3.663 -3.038 9.185 1.00 95.12 82 VAL A O 1
ATOM 656 N N . LEU A 1 83 ? -3.736 -1.780 11.046 1.00 93.62 83 LEU A N 1
ATOM 657 C CA . LEU A 1 83 ? -2.286 -1.664 11.207 1.00 93.62 83 LEU A CA 1
ATOM 658 C C . LEU A 1 83 ? -1.619 -3.040 11.286 1.00 93.62 83 LEU A C 1
ATOM 660 O O . LEU A 1 83 ? -0.642 -3.277 10.583 1.00 93.62 83 LEU A O 1
ATOM 664 N N . LYS A 1 84 ? -2.183 -3.970 12.063 1.00 94.81 84 LYS A N 1
ATOM 665 C CA . LYS A 1 84 ? -1.669 -5.343 12.136 1.00 94.81 84 LYS A CA 1
ATOM 666 C C . LYS A 1 84 ? -1.659 -6.027 10.764 1.00 94.81 84 LYS A C 1
ATOM 668 O O . LYS A 1 84 ? -0.678 -6.656 10.393 1.00 94.81 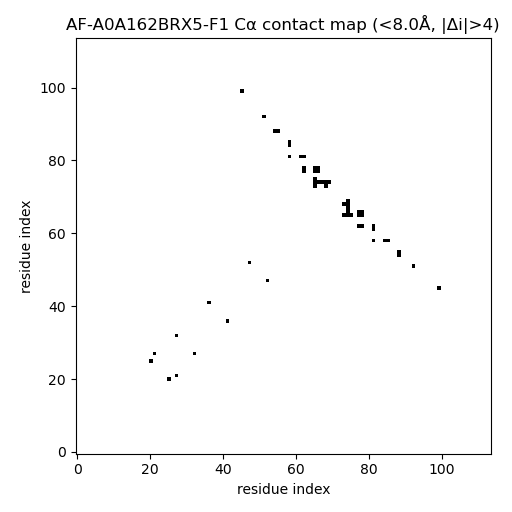84 LYS A O 1
ATOM 673 N N . ARG A 1 85 ? -2.711 -5.850 9.962 1.00 92.69 85 ARG A N 1
ATOM 674 C CA . ARG A 1 85 ? -2.760 -6.420 8.604 1.00 92.69 85 ARG A CA 1
ATOM 675 C C . ARG A 1 85 ? -1.790 -5.755 7.634 1.00 92.69 85 ARG A C 1
ATOM 677 O O . ARG A 1 85 ? -1.321 -6.415 6.715 1.00 92.69 85 ARG A O 1
ATOM 684 N N . VAL A 1 86 ? -1.484 -4.469 7.820 1.00 93.38 86 VAL A N 1
ATOM 685 C CA . VAL A 1 86 ? -0.408 -3.790 7.079 1.00 93.38 86 VAL A CA 1
ATOM 686 C C . VAL A 1 86 ? 0.943 -4.413 7.427 1.00 93.38 86 VAL A C 1
ATOM 688 O O . VAL A 1 86 ? 1.767 -4.607 6.537 1.00 93.38 86 VAL A O 1
ATOM 691 N N . GLU A 1 87 ? 1.181 -4.735 8.701 1.00 91.31 87 GLU A N 1
ATOM 692 C CA . GLU A 1 87 ? 2.406 -5.415 9.134 1.00 91.31 87 GLU A CA 1
ATOM 693 C C . GLU A 1 87 ? 2.515 -6.811 8.520 1.00 91.31 87 GLU A C 1
ATOM 695 O O . GLU A 1 87 ? 3.542 -7.106 7.909 1.00 91.31 87 GLU A O 1
ATOM 700 N N . ASP A 1 88 ? 1.440 -7.601 8.581 1.00 90.88 88 ASP A N 1
ATOM 701 C CA . ASP A 1 88 ? 1.373 -8.927 7.960 1.00 90.88 88 ASP A CA 1
ATOM 702 C C . ASP A 1 88 ? 1.585 -8.833 6.434 1.00 90.88 88 ASP A C 1
ATOM 704 O O . ASP A 1 88 ? 2.407 -9.546 5.867 1.00 90.88 88 ASP A O 1
ATOM 708 N N . PHE A 1 89 ? 0.926 -7.885 5.753 1.00 90.31 89 PHE A N 1
ATOM 709 C CA . PHE A 1 89 ? 1.119 -7.648 4.317 1.00 90.31 89 PHE A CA 1
ATOM 710 C C . PHE A 1 89 ? 2.557 -7.246 3.973 1.00 90.31 89 PHE A C 1
ATOM 712 O O . PHE A 1 89 ? 3.108 -7.684 2.961 1.00 90.31 89 PHE A O 1
ATOM 719 N N . ARG A 1 90 ? 3.184 -6.402 4.797 1.00 86.81 90 ARG A N 1
ATOM 720 C CA . ARG A 1 90 ? 4.579 -5.985 4.615 1.00 86.81 90 ARG A CA 1
ATOM 721 C C . ARG A 1 90 ? 5.527 -7.168 4.769 1.00 86.81 90 ARG A C 1
ATOM 723 O O . ARG A 1 90 ? 6.510 -7.238 4.037 1.00 86.81 90 ARG A O 1
ATOM 730 N N . ASP A 1 91 ? 5.264 -8.058 5.716 1.00 87.31 91 ASP A N 1
ATOM 731 C CA . ASP A 1 91 ? 6.100 -9.232 5.938 1.00 87.31 91 ASP A CA 1
ATOM 732 C C . ASP A 1 91 ? 5.908 -10.274 4.826 1.00 87.31 91 ASP A C 1
ATOM 734 O O . ASP A 1 91 ? 6.905 -10.770 4.309 1.00 87.31 91 ASP A O 1
ATOM 738 N N . ASP A 1 92 ? 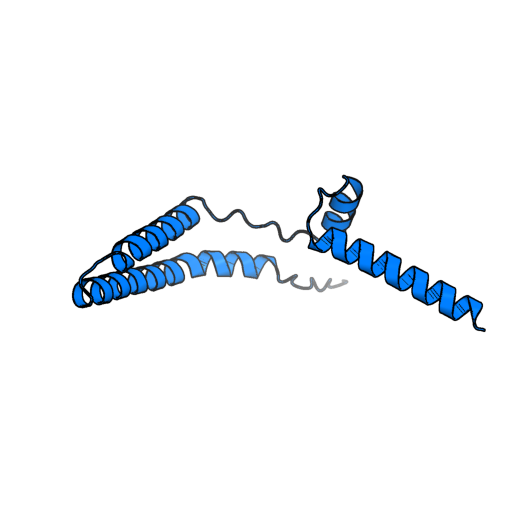4.678 -10.484 4.350 1.00 83.00 92 ASP A N 1
ATOM 739 C CA . ASP A 1 92 ? 4.372 -11.345 3.196 1.00 83.00 92 ASP A CA 1
ATOM 740 C C . ASP A 1 92 ? 4.978 -10.818 1.879 1.00 83.00 92 ASP A C 1
ATOM 742 O O . ASP A 1 92 ? 5.375 -11.585 1.004 1.00 83.00 92 ASP A O 1
ATOM 746 N N . SER A 1 93 ? 5.052 -9.494 1.708 1.00 77.81 93 SER A N 1
ATOM 747 C CA . SER A 1 93 ? 5.567 -8.866 0.479 1.00 77.81 93 SER A CA 1
ATOM 748 C C . SER A 1 93 ? 7.082 -8.644 0.476 1.00 77.81 93 SER A C 1
ATOM 750 O O . SER A 1 93 ? 7.643 -8.258 -0.556 1.00 77.81 93 SER A O 1
ATOM 752 N N . LYS A 1 94 ? 7.780 -8.917 1.589 1.00 73.50 94 LYS A N 1
ATOM 753 C CA . LYS A 1 94 ? 9.249 -8.828 1.657 1.00 73.50 94 LYS A CA 1
ATOM 754 C C . LYS A 1 94 ? 9.922 -9.738 0.639 1.00 73.50 94 LYS A C 1
ATOM 756 O O . LYS A 1 94 ? 10.844 -9.281 -0.031 1.00 73.50 94 LYS A O 1
ATOM 761 N N . ASP A 1 95 ? 9.440 -10.965 0.467 1.00 66.19 95 ASP A N 1
ATOM 762 C CA . ASP A 1 95 ? 10.033 -11.933 -0.463 1.00 66.19 95 ASP A CA 1
ATOM 763 C C . ASP A 1 95 ? 9.976 -11.447 -1.923 1.00 66.19 95 ASP A C 1
ATOM 765 O O . ASP A 1 95 ? 10.910 -11.669 -2.696 1.00 66.19 95 ASP A O 1
ATOM 769 N N . PHE A 1 96 ? 8.943 -10.677 -2.281 1.00 64.00 96 PHE A N 1
ATOM 770 C CA . PHE A 1 96 ? 8.835 -10.022 -3.590 1.00 64.00 96 PHE A CA 1
ATOM 771 C C . PHE A 1 96 ? 9.799 -8.827 -3.729 1.00 64.00 96 PHE A C 1
ATOM 773 O O . PHE A 1 96 ? 10.403 -8.600 -4.782 1.00 64.00 96 PHE A O 1
ATOM 780 N N . ASN A 1 97 ? 9.995 -8.075 -2.643 1.00 56.25 97 ASN A N 1
ATOM 781 C CA . ASN A 1 97 ? 10.936 -6.953 -2.587 1.00 56.25 97 ASN A CA 1
ATOM 782 C C . ASN A 1 97 ? 12.400 -7.424 -2.721 1.00 56.25 97 ASN A C 1
ATOM 784 O O . ASN A 1 97 ? 13.196 -6.773 -3.398 1.00 56.25 97 ASN A O 1
ATOM 788 N N . TYR A 1 98 ? 12.743 -8.582 -2.140 1.00 50.47 98 TYR A N 1
ATOM 789 C CA . TYR A 1 98 ? 14.078 -9.185 -2.245 1.00 50.47 98 TYR A CA 1
ATOM 790 C C . TYR A 1 98 ? 14.378 -9.741 -3.647 1.00 50.47 98 TYR A C 1
ATOM 792 O O . TYR A 1 98 ? 15.472 -9.503 -4.159 1.00 50.47 98 TYR A O 1
ATOM 800 N N . GLN A 1 99 ? 13.418 -10.395 -4.317 1.00 49.16 99 GLN A N 1
ATOM 801 C CA . GLN A 1 99 ? 13.601 -10.851 -5.709 1.00 49.16 99 GLN A CA 1
ATOM 802 C C . GLN A 1 99 ? 13.801 -9.684 -6.687 1.00 49.16 99 GLN A C 1
ATOM 804 O O . GLN A 1 99 ? 14.643 -9.758 -7.578 1.00 49.16 99 GLN A O 1
ATOM 809 N N . THR A 1 100 ? 13.102 -8.569 -6.463 1.00 47.88 100 THR A N 1
ATOM 810 C CA . THR A 1 100 ? 13.281 -7.342 -7.256 1.00 47.88 100 THR A CA 1
ATOM 811 C C . THR A 1 100 ? 14.661 -6.696 -7.027 1.00 47.88 100 THR A C 1
ATOM 813 O O . THR A 1 100 ? 15.153 -5.977 -7.892 1.00 47.88 100 THR A O 1
ATOM 816 N N . GLN A 1 101 ? 15.320 -6.936 -5.884 1.00 44.47 101 GLN A N 1
ATOM 817 C CA . GLN A 1 101 ? 16.657 -6.401 -5.589 1.00 44.47 101 GLN A CA 1
ATOM 818 C C . GLN A 1 101 ? 17.811 -7.270 -6.113 1.00 44.47 101 GLN A C 1
ATOM 820 O O . GLN A 1 101 ? 18.816 -6.701 -6.542 1.00 44.47 101 GLN A O 1
ATOM 825 N N . GLU A 1 102 ? 17.700 -8.605 -6.122 1.00 42.69 102 GLU A N 1
ATOM 826 C CA . GLU A 1 102 ? 18.779 -9.475 -6.632 1.00 42.69 102 GLU A CA 1
ATOM 827 C C . GLU A 1 102 ? 19.013 -9.329 -8.146 1.00 42.69 102 GLU A C 1
ATOM 829 O O . GLU A 1 102 ? 20.143 -9.481 -8.608 1.00 42.69 102 GLU A O 1
ATOM 834 N N . GLU A 1 103 ? 17.992 -8.962 -8.925 1.00 45.25 103 GLU A N 1
ATOM 835 C CA . GLU A 1 103 ? 18.141 -8.733 -10.371 1.00 45.25 103 GLU A CA 1
ATOM 836 C C . GLU A 1 103 ? 18.874 -7.411 -10.705 1.00 45.25 103 GLU A C 1
ATOM 838 O O . GLU A 1 103 ? 19.364 -7.218 -11.821 1.00 45.25 103 GLU A O 1
ATOM 843 N N . ILE A 1 104 ? 19.002 -6.500 -9.730 1.00 49.41 104 ILE A N 1
ATOM 844 C CA . ILE A 1 104 ? 19.588 -5.159 -9.908 1.00 49.41 104 ILE A CA 1
ATOM 845 C C . ILE A 1 104 ? 21.099 -5.135 -9.623 1.00 49.41 104 ILE A C 1
ATOM 847 O O . ILE A 1 104 ? 21.752 -4.146 -9.962 1.00 49.41 104 ILE A O 1
ATOM 851 N N . ASP A 1 105 ? 21.695 -6.197 -9.070 1.00 39.47 105 ASP A N 1
ATOM 852 C CA . ASP A 1 105 ? 23.135 -6.228 -8.786 1.00 39.47 105 ASP A CA 1
ATOM 853 C C . ASP A 1 105 ? 23.909 -6.910 -9.937 1.00 39.47 105 ASP A C 1
ATOM 855 O O . ASP A 1 105 ? 23.931 -8.144 -10.040 1.00 39.47 105 ASP A O 1
ATOM 859 N N . PRO A 1 106 ? 24.549 -6.162 -10.865 1.00 43.22 106 PRO A N 1
ATOM 860 C CA . PRO A 1 106 ? 25.310 -6.772 -11.939 1.00 43.22 106 PRO A CA 1
ATOM 861 C C . PRO A 1 106 ? 26.598 -7.340 -11.346 1.00 43.22 106 PRO A C 1
ATOM 863 O O . PRO A 1 106 ? 27.622 -6.663 -11.268 1.00 43.22 106 PRO A O 1
ATOM 866 N N . LYS A 1 107 ? 26.559 -8.613 -10.951 1.00 47.16 107 LYS A N 1
ATOM 867 C CA . LYS A 1 107 ? 27.734 -9.388 -10.551 1.00 47.16 107 LYS A CA 1
ATOM 868 C C . LYS A 1 107 ? 28.819 -9.225 -11.631 1.00 47.16 107 LYS A C 1
ATOM 870 O O . LYS A 1 107 ? 28.617 -9.686 -12.758 1.00 47.16 107 LYS A O 1
ATOM 875 N N . PRO A 1 108 ? 29.965 -8.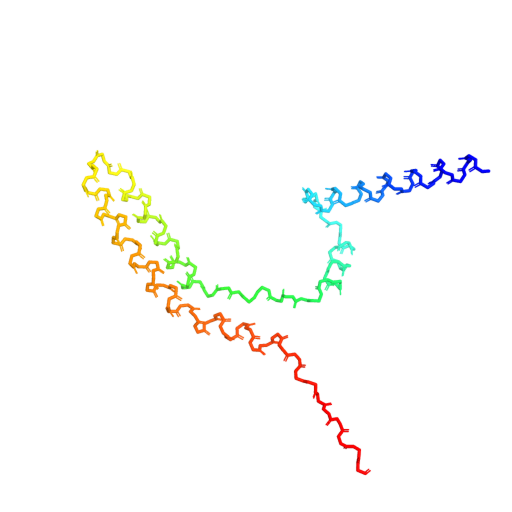573 -11.352 1.00 44.94 108 PRO A N 1
ATOM 876 C CA . PRO A 1 108 ? 30.987 -8.373 -12.366 1.00 44.94 108 PRO A CA 1
ATOM 877 C C . PRO A 1 108 ? 31.605 -9.731 -12.701 1.00 44.94 108 PRO A C 1
ATOM 879 O O . PRO A 1 108 ? 32.309 -10.338 -11.894 1.00 44.94 108 PRO A O 1
ATOM 882 N N . SER A 1 109 ? 31.326 -10.234 -13.903 1.00 47.72 109 SER A N 1
ATOM 883 C CA . SER A 1 109 ? 31.952 -11.440 -14.431 1.00 47.72 109 SER A CA 1
ATOM 884 C C . SER A 1 109 ? 33.437 -11.160 -14.673 1.00 47.72 109 SER A C 1
ATOM 886 O O . SER A 1 109 ? 33.819 -10.610 -15.709 1.00 47.72 109 SER A O 1
ATOM 888 N N . LEU A 1 110 ? 34.288 -11.517 -13.710 1.00 55.91 110 LEU A N 1
ATOM 889 C CA . LEU A 1 110 ? 35.734 -11.535 -13.901 1.00 55.91 110 LEU A CA 1
ATOM 890 C C . LEU A 1 110 ? 36.066 -12.619 -14.930 1.00 55.91 110 LEU A C 1
ATOM 892 O O . LEU A 1 110 ? 36.044 -13.817 -14.650 1.00 55.91 110 LEU A O 1
ATOM 896 N N . LYS A 1 111 ? 36.332 -12.178 -16.160 1.00 48.94 111 LYS A N 1
ATOM 897 C CA . LYS A 1 111 ? 36.773 -13.026 -17.263 1.00 48.94 111 LYS A CA 1
ATOM 898 C C . LYS A 1 111 ? 38.194 -13.500 -16.959 1.00 48.94 111 LYS A C 1
ATOM 900 O O . LYS A 1 111 ? 39.148 -12.744 -17.119 1.00 48.94 111 LYS A O 1
ATOM 905 N N . VAL A 1 112 ? 38.333 -14.744 -16.506 1.00 52.00 112 VAL A N 1
ATOM 906 C CA . VAL A 1 112 ? 39.642 -15.391 -16.381 1.00 52.00 112 VAL A CA 1
ATOM 907 C C . VAL A 1 112 ? 40.145 -15.676 -17.794 1.00 52.00 112 VAL A C 1
ATOM 909 O O . VAL A 1 112 ? 39.604 -16.526 -18.500 1.00 52.00 112 VAL A O 1
ATOM 912 N N . VAL A 1 113 ? 41.136 -14.902 -18.230 1.00 48.81 113 VAL A N 1
ATOM 913 C CA . VAL A 1 113 ? 41.881 -15.164 -19.464 1.00 48.81 113 VAL A CA 1
ATOM 914 C C . VAL A 1 113 ? 42.833 -16.320 -19.169 1.00 48.81 113 VAL A C 1
ATOM 916 O O . VAL A 1 113 ? 43.617 -16.241 -18.224 1.00 48.81 113 VAL A O 1
ATOM 919 N N . LYS A 1 114 ? 42.693 -17.405 -19.930 1.00 47.88 114 LYS A N 1
ATOM 920 C CA . LYS A 1 114 ? 43.559 -18.584 -19.875 1.00 47.88 114 LYS A CA 1
ATOM 921 C C . LYS A 1 114 ? 44.698 -18.447 -20.875 1.00 47.88 114 LYS A C 1
ATOM 923 O O . LYS A 1 114 ? 44.434 -17.877 -21.957 1.00 47.88 114 LYS A O 1
#

pLDDT: mean 73.19, std 17.57, range [39.47, 95.12]

Solvent-accessible surface area (backbone atoms only — not comparable to full-atom values): 6773 Å² total; per-residue (Å²): 116,67,68,60,54,53,53,50,53,52,52,50,51,53,51,51,50,53,53,49,44,67,72,69,63,61,85,69,54,75,63,56,51,50,50,48,52,61,73,47,66,69,75,69,74,72,74,71,53,66,66,60,51,51,52,53,49,51,51,51,52,54,40,49,57,20,67,67,44,89,46,67,68,60,20,51,54,38,44,53,54,42,50,52,52,50,52,53,49,52,61,69,45,43,66,58,56,52,59,64,48,62,78,69,58,81,75,80,80,79,79,81,84,128